Protein AF-A0A917TTZ6-F1 (afdb_monomer_lite)

Structure (mmCIF, N/CA/C/O backbone):
data_AF-A0A917TTZ6-F1
#
_entry.id   AF-A0A917TTZ6-F1
#
loop_
_atom_site.group_PDB
_atom_site.id
_atom_site.type_symbol
_atom_site.label_atom_id
_atom_site.label_alt_id
_atom_site.label_comp_id
_atom_site.label_asym_id
_atom_site.label_entity_id
_atom_site.label_seq_id
_atom_site.pdbx_PDB_ins_code
_atom_site.Cartn_x
_atom_site.Cartn_y
_atom_site.Cartn_z
_atom_site.occupancy
_atom_site.B_iso_or_equiv
_atom_site.auth_seq_id
_atom_site.auth_comp_id
_atom_site.auth_asym_id
_atom_site.auth_atom_id
_atom_site.pdbx_PDB_model_num
ATOM 1 N N . MET A 1 1 ? -40.063 42.231 64.454 1.00 47.00 1 MET A N 1
ATOM 2 C CA . MET A 1 1 ? -40.086 41.269 63.327 1.00 47.00 1 MET A CA 1
ATOM 3 C C . MET A 1 1 ? -38.707 40.624 63.231 1.00 47.00 1 MET A C 1
ATOM 5 O O . MET A 1 1 ? -37.730 41.353 63.166 1.00 47.00 1 MET A O 1
ATOM 9 N N . LYS A 1 2 ? -38.600 39.293 63.328 1.00 44.53 2 LYS A N 1
ATOM 10 C CA . LYS A 1 2 ? -37.327 38.551 63.196 1.00 44.53 2 LYS A CA 1
ATOM 11 C C . LYS A 1 2 ? -37.137 38.140 61.727 1.00 44.53 2 LYS A C 1
ATOM 13 O O . LYS A 1 2 ? -38.103 37.624 61.169 1.00 44.53 2 LYS A O 1
ATOM 18 N N . PRO A 1 3 ? -35.955 38.299 61.102 1.00 45.75 3 PRO A N 1
ATOM 19 C CA . PRO A 1 3 ? -35.734 37.771 59.762 1.00 45.75 3 PRO A CA 1
ATOM 20 C C . PRO A 1 3 ? -35.404 36.271 59.825 1.00 45.75 3 PRO A C 1
ATOM 22 O O . PRO A 1 3 ? -34.616 35.822 60.662 1.00 45.75 3 PRO A O 1
ATOM 25 N N . ALA A 1 4 ? -36.035 35.493 58.947 1.00 53.25 4 ALA A N 1
ATOM 26 C CA . ALA A 1 4 ? -35.798 34.064 58.795 1.00 53.25 4 ALA A CA 1
ATOM 27 C C . ALA A 1 4 ? -34.455 33.812 58.085 1.00 53.25 4 ALA A C 1
ATOM 29 O O . ALA A 1 4 ? -34.168 34.408 57.048 1.00 53.25 4 ALA A O 1
ATOM 30 N N . LYS A 1 5 ? -33.630 32.919 58.647 1.00 54.97 5 LYS A N 1
ATOM 31 C CA . LYS A 1 5 ? -32.383 32.440 58.031 1.00 54.97 5 LYS A CA 1
ATOM 32 C C . LYS A 1 5 ? -32.701 31.632 56.769 1.00 54.97 5 LYS A C 1
ATOM 34 O O . LYS A 1 5 ? -33.424 30.642 56.844 1.00 54.97 5 LYS A O 1
ATOM 39 N N . ALA A 1 6 ? -32.114 32.024 55.640 1.00 59.91 6 ALA A N 1
ATOM 40 C CA . ALA A 1 6 ? -32.139 31.248 54.406 1.00 59.91 6 ALA A CA 1
ATOM 41 C C . ALA A 1 6 ? -31.371 29.924 54.580 1.00 59.91 6 ALA A C 1
ATOM 43 O O . ALA A 1 6 ? -30.256 29.905 55.106 1.00 59.91 6 ALA A O 1
ATOM 44 N N . ALA A 1 7 ? -31.981 28.820 54.149 1.00 59.75 7 ALA A N 1
ATOM 45 C CA . ALA A 1 7 ? -31.368 27.496 54.156 1.00 59.75 7 ALA A CA 1
ATOM 46 C C . ALA A 1 7 ? -30.328 27.358 53.020 1.00 59.75 7 ALA A C 1
ATOM 48 O O . ALA A 1 7 ? -30.521 27.931 51.945 1.00 59.75 7 ALA A O 1
ATOM 49 N N . PRO A 1 8 ? -29.234 26.599 53.221 1.00 52.72 8 PRO A N 1
ATOM 50 C CA . PRO A 1 8 ? -28.174 26.466 52.228 1.00 52.72 8 PRO A CA 1
ATOM 51 C C . PRO A 1 8 ? -28.626 25.615 51.032 1.00 52.72 8 PRO A C 1
ATOM 53 O O . PRO A 1 8 ? -29.156 24.514 51.193 1.00 52.72 8 PRO A O 1
ATOM 56 N N . ALA A 1 9 ? -28.380 26.116 49.819 1.00 64.88 9 ALA A N 1
ATOM 57 C CA . ALA A 1 9 ? -28.629 25.387 48.581 1.00 64.88 9 ALA A CA 1
ATOM 58 C C . ALA A 1 9 ? -27.736 24.135 48.502 1.00 64.88 9 ALA A C 1
ATOM 60 O O . ALA A 1 9 ? -26.510 24.214 48.627 1.00 64.88 9 ALA A O 1
ATOM 61 N N . LYS A 1 10 ? -28.353 22.967 48.285 1.00 61.22 10 LYS A N 1
ATOM 62 C CA . LYS A 1 10 ? -27.645 21.697 48.078 1.00 61.22 10 LYS A CA 1
ATOM 63 C C . LYS A 1 10 ? -26.856 21.766 46.765 1.00 61.22 10 LYS A C 1
ATOM 65 O O . LYS A 1 10 ? -27.445 21.939 45.702 1.00 61.22 10 LYS A O 1
ATOM 70 N N . LYS A 1 11 ? -25.529 21.615 46.835 1.00 62.31 11 LYS A N 1
ATOM 71 C CA . LYS A 1 11 ? -24.672 21.467 45.649 1.00 62.31 11 LYS A CA 1
ATOM 72 C C . LYS A 1 11 ? -25.002 20.144 44.955 1.00 62.31 11 LYS A C 1
ATOM 74 O O . LYS A 1 11 ? -24.958 19.091 45.588 1.00 62.31 11 LYS A O 1
ATOM 79 N N . ALA A 1 12 ? -25.344 20.214 43.671 1.00 66.06 12 ALA A N 1
ATOM 80 C CA . ALA A 1 12 ? -25.571 19.037 42.844 1.00 66.06 12 ALA A CA 1
ATOM 81 C C . ALA A 1 12 ? -24.275 18.219 42.713 1.00 66.06 12 ALA A C 1
ATOM 83 O O . ALA A 1 12 ? -23.190 18.785 42.557 1.00 66.06 12 ALA A O 1
ATOM 84 N N . ALA A 1 13 ? -24.393 16.893 42.792 1.00 66.75 13 ALA A N 1
ATOM 85 C CA . ALA A 1 13 ? -23.265 15.986 42.628 1.00 66.75 13 ALA A CA 1
ATOM 86 C C . ALA A 1 13 ? -22.717 16.050 41.183 1.00 66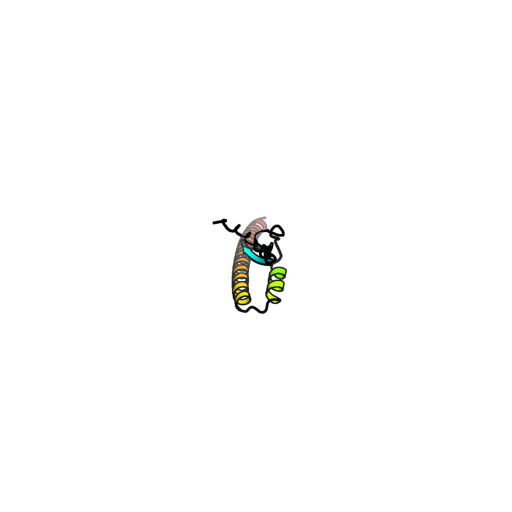.75 13 ALA A C 1
ATOM 88 O O . ALA A 1 13 ? -23.508 16.168 40.241 1.00 66.75 13 ALA A O 1
ATOM 89 N N . PRO A 1 14 ? -21.388 15.966 40.979 1.00 64.25 14 PRO A N 1
ATOM 90 C CA . PRO A 1 14 ? -20.810 15.979 39.642 1.00 64.25 14 PRO A CA 1
ATOM 91 C C . PRO A 1 14 ? -21.249 14.744 38.846 1.00 64.25 14 PRO A C 1
ATOM 93 O O . PRO A 1 14 ? -21.120 13.611 39.308 1.00 64.25 14 PRO A O 1
ATOM 96 N N . LYS A 1 15 ? -21.760 14.968 37.631 1.00 70.62 15 LYS A N 1
ATOM 97 C CA . LYS A 1 15 ? -22.138 13.909 36.688 1.00 70.62 15 LYS A CA 1
ATOM 98 C C . LYS A 1 15 ? -20.874 13.150 36.263 1.00 70.62 15 LYS A C 1
ATOM 100 O O . LYS A 1 15 ? -19.928 13.770 35.777 1.00 70.62 15 LYS A O 1
ATOM 105 N N . ALA A 1 16 ? -20.846 11.833 36.462 1.00 70.31 16 ALA A N 1
ATOM 106 C CA . ALA A 1 16 ? -19.713 10.998 36.068 1.00 70.31 16 ALA A CA 1
ATOM 107 C C . ALA A 1 16 ? -19.466 11.114 34.551 1.00 70.31 16 ALA A C 1
ATOM 109 O O . ALA A 1 16 ? -20.397 10.972 33.755 1.00 70.31 16 ALA A O 1
ATOM 110 N N . LYS A 1 17 ? -18.222 11.408 34.147 1.00 74.81 17 LYS A N 1
ATOM 111 C CA . LYS A 1 17 ? -17.821 11.412 32.731 1.00 74.81 17 LYS A CA 1
ATOM 112 C C . LYS A 1 17 ? -17.850 9.977 32.201 1.00 74.81 17 LYS A C 1
ATOM 114 O O . LYS A 1 17 ? -17.313 9.081 32.847 1.00 74.81 17 LYS A O 1
ATOM 119 N N . ALA A 1 18 ? -18.459 9.782 31.033 1.00 75.06 18 ALA A N 1
ATOM 120 C CA . ALA A 1 18 ? -18.417 8.506 30.326 1.00 75.06 18 ALA A CA 1
ATOM 121 C C . ALA A 1 18 ? -16.958 8.108 30.017 1.00 75.06 18 ALA A C 1
ATOM 123 O O . ALA A 1 18 ? -16.122 8.999 29.817 1.00 75.06 18 ALA A O 1
ATOM 124 N N . PRO A 1 19 ? -16.640 6.800 29.979 1.00 77.62 19 PRO A N 1
ATOM 125 C CA . PRO A 1 19 ? -15.321 6.342 29.565 1.00 77.62 19 PRO A CA 1
ATOM 126 C C . PRO A 1 19 ? -15.023 6.819 28.140 1.00 77.62 19 PRO A C 1
ATOM 128 O O . PRO A 1 19 ? -15.910 6.887 27.289 1.00 77.62 19 PRO A O 1
ATOM 131 N N . ALA A 1 20 ? -13.766 7.179 27.891 1.00 85.81 20 ALA A N 1
ATOM 132 C CA . ALA A 1 20 ? -13.331 7.626 26.576 1.00 85.81 20 ALA A CA 1
ATOM 133 C C . ALA A 1 20 ? -13.427 6.473 25.559 1.00 85.81 20 ALA A C 1
ATOM 135 O O . ALA A 1 20 ? -12.958 5.365 25.830 1.00 85.81 20 ALA A O 1
ATOM 136 N N . GLY A 1 21 ? -14.041 6.742 24.403 1.00 93.19 21 GLY A N 1
ATOM 137 C CA . GLY A 1 21 ? -14.209 5.764 23.325 1.00 93.19 21 GLY A CA 1
ATOM 138 C C . GLY A 1 21 ? -12.880 5.373 22.679 1.00 93.19 21 GLY A C 1
ATOM 139 O O . GLY A 1 21 ? -11.961 6.190 22.626 1.00 93.19 21 GLY A O 1
ATOM 140 N N . LEU A 1 22 ? -12.790 4.128 22.208 1.00 94.88 22 LEU A N 1
ATOM 141 C CA . LEU A 1 22 ? -11.665 3.615 21.426 1.00 94.88 22 LEU A CA 1
ATOM 142 C C . LEU A 1 22 ? -11.929 3.861 19.937 1.00 94.88 22 LEU A C 1
ATOM 144 O O . LEU A 1 22 ? -12.963 3.439 19.425 1.00 94.88 22 LEU A O 1
ATOM 148 N N . THR A 1 23 ? -10.971 4.477 19.253 1.00 94.56 23 THR A N 1
ATOM 149 C CA . THR A 1 23 ? -10.941 4.597 17.794 1.00 94.56 23 THR A CA 1
ATOM 150 C C . THR A 1 23 ? -9.720 3.855 17.276 1.00 94.56 23 THR A C 1
ATOM 152 O O . THR A 1 23 ? -8.607 4.091 17.746 1.00 94.56 23 THR A O 1
ATOM 155 N N . VAL A 1 24 ? -9.925 2.969 16.304 1.00 94.88 24 VAL A N 1
ATOM 156 C CA . VAL A 1 24 ? -8.851 2.314 15.551 1.00 94.88 24 VAL A CA 1
ATOM 157 C C . VAL A 1 24 ? -8.943 2.799 14.111 1.00 94.88 24 VAL A C 1
ATOM 159 O O . VAL A 1 24 ? -10.010 2.729 13.506 1.00 94.88 24 VAL A O 1
ATOM 162 N N . THR A 1 25 ? -7.837 3.307 13.580 1.00 94.56 25 THR A N 1
ATOM 163 C CA . THR A 1 25 ? -7.742 3.843 12.222 1.00 94.56 25 THR A CA 1
ATOM 164 C C . THR A 1 25 ? -6.809 2.959 11.413 1.00 94.56 25 THR A C 1
ATOM 166 O O . THR A 1 25 ? -5.637 2.827 11.763 1.00 94.56 25 THR A O 1
ATOM 169 N N . LEU A 1 26 ? -7.331 2.381 10.333 1.00 95.31 26 LEU A N 1
ATOM 170 C CA . LEU A 1 26 ? -6.540 1.783 9.265 1.00 95.31 26 LEU A CA 1
ATOM 171 C C . LEU A 1 26 ? -6.429 2.819 8.145 1.00 95.31 26 LEU A C 1
ATOM 173 O O . LEU A 1 26 ? -7.450 3.295 7.654 1.00 95.31 26 LEU A O 1
ATOM 177 N N . ALA A 1 27 ? -5.209 3.191 7.778 1.00 95.00 27 ALA A N 1
ATOM 178 C CA . ALA A 1 27 ? -4.950 4.173 6.734 1.00 95.00 27 ALA A CA 1
ATOM 179 C C . ALA A 1 27 ? -4.032 3.586 5.662 1.00 95.00 27 ALA A C 1
ATOM 181 O O . ALA A 1 27 ? -3.131 2.807 5.975 1.00 95.00 27 ALA A O 1
ATOM 182 N N . TYR A 1 28 ? -4.259 3.997 4.417 1.00 94.81 28 TYR A N 1
ATOM 183 C CA . TYR A 1 28 ? -3.366 3.757 3.292 1.00 94.81 28 TYR A CA 1
ATOM 184 C C . TYR A 1 28 ? -2.879 5.103 2.760 1.00 94.81 28 TYR A C 1
ATOM 186 O O . TYR A 1 28 ? -3.699 5.956 2.416 1.00 94.81 28 TYR A O 1
ATOM 194 N N . ALA A 1 29 ? -1.567 5.309 2.751 1.00 93.38 29 ALA A N 1
ATOM 195 C CA . ALA A 1 29 ? -0.930 6.523 2.252 1.00 93.38 29 ALA A CA 1
ATOM 196 C C . ALA A 1 29 ? 0.491 6.197 1.793 1.00 93.38 29 ALA A C 1
ATOM 198 O O . ALA A 1 29 ? 1.143 5.348 2.395 1.00 93.38 29 ALA A O 1
ATOM 199 N N . ASP A 1 30 ? 0.960 6.862 0.735 1.00 89.50 30 ASP A N 1
ATOM 200 C CA . ASP A 1 30 ? 2.333 6.725 0.224 1.00 89.50 30 ASP A CA 1
ATOM 201 C C . ASP A 1 30 ? 2.755 5.264 -0.046 1.00 89.50 30 ASP A C 1
ATOM 203 O O . ASP A 1 30 ? 3.899 4.874 0.168 1.00 89.50 30 ASP A O 1
ATOM 207 N N . GLY A 1 31 ? 1.810 4.427 -0.489 1.00 90.56 31 GLY A N 1
ATOM 208 C CA . GLY A 1 31 ? 2.047 3.002 -0.743 1.00 90.56 31 GLY A CA 1
ATOM 209 C C . GLY A 1 31 ? 2.052 2.113 0.508 1.00 90.56 31 GLY A C 1
ATOM 210 O O . GLY A 1 31 ? 2.145 0.889 0.389 1.00 90.56 31 GLY A O 1
ATOM 211 N N . GLU A 1 32 ? 1.904 2.688 1.701 1.00 94.19 32 GLU A N 1
ATOM 212 C CA . GLU A 1 32 ? 2.004 1.989 2.978 1.00 94.19 32 GLU A CA 1
ATOM 213 C C . GLU A 1 32 ? 0.661 1.894 3.706 1.00 94.19 32 GLU A C 1
ATOM 215 O O . GLU A 1 32 ? -0.157 2.815 3.722 1.00 94.19 32 GLU A O 1
ATOM 220 N N . TRP A 1 33 ? 0.454 0.758 4.375 1.00 96.62 33 TRP A N 1
ATOM 221 C CA . TRP A 1 33 ? -0.665 0.563 5.289 1.00 96.62 33 TRP A CA 1
ATOM 222 C C . TRP A 1 33 ? -0.223 0.847 6.717 1.00 96.62 33 TRP A C 1
ATOM 224 O O . TRP A 1 33 ? 0.778 0.301 7.179 1.00 96.62 33 TRP A O 1
ATOM 234 N N . THR A 1 34 ? -0.998 1.646 7.445 1.00 97.25 34 THR A N 1
ATOM 235 C CA . THR A 1 34 ? -0.725 1.964 8.849 1.00 97.25 34 THR A CA 1
ATOM 236 C C . THR A 1 34 ? -1.937 1.730 9.737 1.00 97.25 34 THR A C 1
ATOM 238 O O . THR A 1 34 ? -3.080 1.961 9.342 1.00 97.25 34 THR A O 1
ATOM 241 N N . VAL A 1 35 ? -1.679 1.284 10.967 1.00 97.25 35 VAL A N 1
ATOM 242 C CA . VAL A 1 35 ? -2.690 1.142 12.019 1.00 97.25 35 VAL A CA 1
ATOM 243 C C . VAL A 1 35 ? -2.368 2.090 13.157 1.00 97.25 35 VAL A C 1
ATOM 245 O O . VAL A 1 35 ? -1.267 2.071 13.709 1.00 97.25 35 VAL A O 1
ATOM 248 N N . ALA A 1 36 ? -3.351 2.892 13.545 1.00 96.69 36 ALA A N 1
ATOM 249 C CA . ALA A 1 36 ? -3.290 3.750 14.716 1.00 96.69 36 ALA A CA 1
ATOM 250 C C . ALA A 1 36 ? -4.469 3.460 15.649 1.00 96.69 36 ALA A C 1
ATOM 252 O O . ALA A 1 36 ? -5.545 3.060 15.210 1.00 96.69 36 ALA A O 1
ATOM 253 N N . ALA A 1 37 ? -4.276 3.693 16.945 1.00 96.56 37 ALA A N 1
ATOM 254 C CA . ALA A 1 37 ? -5.342 3.583 17.931 1.00 96.56 37 ALA A CA 1
ATOM 255 C C . ALA A 1 37 ? -5.312 4.773 18.893 1.00 96.56 37 ALA A C 1
ATOM 257 O O . ALA A 1 37 ? -4.246 5.192 19.356 1.00 96.56 37 ALA A O 1
ATOM 258 N N . SER A 1 38 ? -6.484 5.304 19.222 1.00 95.88 38 SER A N 1
ATOM 259 C CA . SER A 1 38 ? -6.663 6.380 20.194 1.00 95.88 38 SER A CA 1
ATOM 260 C C . SER A 1 38 ? -7.811 6.074 21.152 1.00 95.88 38 SER A C 1
ATOM 262 O O . SER A 1 38 ? -8.779 5.405 20.805 1.00 95.88 38 SER A O 1
ATOM 264 N N . GLN A 1 39 ? -7.694 6.562 22.386 1.00 95.31 39 GLN A N 1
ATOM 265 C CA . GLN A 1 39 ? -8.757 6.531 23.380 1.00 95.31 39 GLN A CA 1
ATOM 266 C C . GLN A 1 39 ? -9.142 7.969 23.742 1.00 95.31 39 GLN A C 1
ATOM 268 O O . GLN A 1 39 ? -8.390 8.694 24.401 1.00 95.31 39 GLN A O 1
ATOM 273 N N . GLY A 1 40 ? -10.308 8.411 23.271 1.00 91.31 40 GLY A N 1
ATOM 274 C CA . GLY A 1 40 ? -10.678 9.825 23.262 1.00 91.31 40 GLY A CA 1
ATOM 275 C C . GLY A 1 40 ? -9.686 10.641 22.429 1.00 91.31 40 GLY A C 1
ATOM 276 O O . GLY A 1 40 ? -9.424 10.324 21.276 1.00 91.31 40 GLY A O 1
ATOM 277 N N . THR A 1 41 ? -9.101 11.685 23.016 1.00 89.38 41 THR A N 1
ATOM 278 C CA . THR A 1 41 ? -8.086 12.523 22.349 1.00 89.38 41 THR A CA 1
ATOM 279 C C . THR A 1 41 ? -6.657 11.996 22.502 1.00 89.38 41 THR A C 1
ATOM 281 O O . THR A 1 41 ? -5.726 12.585 21.956 1.00 89.38 41 THR A O 1
ATOM 284 N N . LYS A 1 42 ? -6.449 10.908 23.257 1.00 92.62 42 LYS A N 1
ATOM 285 C CA . LYS A 1 42 ? -5.117 10.373 23.552 1.00 92.62 42 LYS A CA 1
ATOM 286 C C . LYS A 1 42 ? -4.766 9.243 22.588 1.00 92.62 42 LYS A C 1
ATOM 288 O O . LYS A 1 42 ? -5.429 8.211 22.589 1.00 92.62 42 LYS A O 1
ATOM 293 N N . ALA A 1 43 ? -3.690 9.400 21.820 1.00 93.94 43 ALA A N 1
ATOM 294 C CA . ALA A 1 43 ? -3.109 8.291 21.065 1.00 93.94 43 ALA A CA 1
ATOM 295 C C . ALA A 1 43 ? -2.584 7.209 22.026 1.00 93.94 43 ALA A C 1
ATOM 297 O O . ALA A 1 43 ? -1.923 7.520 23.020 1.00 93.94 43 ALA A O 1
ATOM 298 N N . LEU A 1 44 ? -2.896 5.945 21.741 1.00 93.00 44 LEU A N 1
ATOM 299 C CA . LEU A 1 44 ? -2.456 4.800 22.544 1.00 93.00 44 LEU A CA 1
ATOM 300 C C . LEU A 1 44 ? -1.052 4.332 22.151 1.00 93.00 44 LEU A C 1
ATOM 302 O O . LEU A 1 44 ? -0.298 3.875 23.005 1.00 93.00 44 LEU A O 1
ATOM 306 N N . ALA A 1 45 ? -0.696 4.482 20.877 1.00 92.44 45 ALA A N 1
ATOM 307 C CA . ALA A 1 45 ? 0.612 4.149 20.332 1.00 92.44 45 ALA A CA 1
ATOM 308 C C . ALA A 1 45 ? 0.931 5.043 19.127 1.00 92.44 45 ALA A C 1
ATOM 310 O O . ALA A 1 45 ? 0.053 5.728 18.594 1.00 92.44 45 ALA A O 1
ATOM 311 N N . LYS A 1 46 ? 2.196 5.025 18.691 1.00 93.62 46 LYS A N 1
ATOM 312 C CA . LYS A 1 46 ? 2.562 5.565 17.377 1.00 93.62 46 LYS A CA 1
ATOM 313 C C . LYS A 1 46 ? 1.919 4.701 16.281 1.00 93.62 46 LYS A C 1
ATOM 315 O O . LYS A 1 46 ? 1.826 3.490 16.492 1.00 93.62 46 LYS A O 1
ATOM 320 N N . PRO A 1 47 ? 1.508 5.287 15.140 1.00 95.31 47 PRO A N 1
ATOM 321 C CA . PRO A 1 47 ? 1.044 4.510 13.998 1.00 95.31 47 PRO A CA 1
ATOM 322 C C . PRO A 1 47 ? 2.072 3.446 13.606 1.00 95.31 47 PRO A C 1
ATOM 324 O O . PRO A 1 47 ? 3.272 3.729 13.567 1.00 95.31 47 PRO A O 1
ATOM 327 N N . TYR A 1 48 ? 1.601 2.229 13.361 1.00 96.50 48 TYR A N 1
ATOM 328 C CA . TYR A 1 48 ? 2.440 1.089 13.012 1.00 96.50 48 TYR A CA 1
ATOM 329 C C . TYR A 1 48 ? 2.225 0.713 11.551 1.00 96.50 48 TYR A C 1
ATOM 331 O O . TYR A 1 48 ? 1.083 0.512 11.139 1.00 96.50 48 TYR A O 1
ATOM 339 N N . VAL A 1 49 ? 3.315 0.626 10.786 1.00 97.38 49 VAL A N 1
ATOM 340 C CA . VAL A 1 49 ? 3.285 0.169 9.393 1.00 97.38 49 VAL A CA 1
ATOM 341 C C . VAL A 1 49 ? 3.069 -1.339 9.375 1.00 97.38 49 VAL A C 1
ATOM 343 O O . VAL A 1 49 ? 3.783 -2.084 10.047 1.00 97.38 49 VAL A O 1
ATOM 346 N N . ILE A 1 50 ? 2.095 -1.789 8.594 1.00 96.69 50 ILE A N 1
ATOM 347 C CA . ILE A 1 50 ? 1.748 -3.200 8.436 1.00 96.69 50 ILE A CA 1
ATOM 348 C C . ILE A 1 50 ? 1.819 -3.620 6.973 1.00 96.69 50 ILE A C 1
ATOM 350 O O . ILE A 1 50 ? 1.793 -2.806 6.051 1.00 96.69 50 ILE A O 1
ATOM 354 N N . LYS A 1 51 ? 1.881 -4.932 6.748 1.00 95.44 51 LYS A N 1
ATOM 355 C CA . LYS A 1 51 ? 1.853 -5.489 5.393 1.00 95.44 51 LYS A CA 1
ATOM 356 C C . LYS A 1 51 ? 0.448 -5.378 4.803 1.00 95.44 51 LYS A C 1
ATOM 358 O O . LYS A 1 51 ? -0.535 -5.607 5.505 1.00 95.44 51 LYS A O 1
ATOM 363 N N . ALA A 1 52 ? 0.354 -5.174 3.488 1.00 92.94 52 ALA A N 1
ATOM 364 C CA . ALA A 1 52 ? -0.927 -5.147 2.775 1.00 92.94 52 ALA A CA 1
ATOM 365 C C . ALA A 1 52 ? -1.782 -6.396 3.062 1.00 92.94 52 ALA A C 1
ATOM 367 O O . ALA A 1 52 ? -2.951 -6.285 3.409 1.00 92.94 52 ALA A O 1
ATOM 368 N N . GLY A 1 53 ? -1.186 -7.593 3.040 1.00 94.12 53 GLY A N 1
ATOM 369 C CA . GLY A 1 53 ? -1.914 -8.829 3.353 1.00 94.12 53 GLY A CA 1
ATOM 370 C C . GLY A 1 53 ? -2.463 -8.906 4.785 1.00 94.12 53 GLY A C 1
ATOM 371 O O . GLY A 1 53 ? -3.401 -9.654 5.033 1.00 94.12 53 GLY A O 1
ATOM 372 N N . GLU A 1 54 ? -1.900 -8.158 5.733 1.00 95.25 54 GLU A N 1
ATOM 373 C CA . GLU A 1 54 ? -2.427 -8.042 7.097 1.00 95.25 54 GLU A CA 1
ATOM 374 C C . GLU A 1 54 ? -3.577 -7.031 7.159 1.00 95.25 54 GLU A C 1
ATOM 376 O O . GLU A 1 54 ? -4.623 -7.335 7.732 1.00 95.25 54 GLU A O 1
ATOM 381 N N . ALA A 1 55 ? -3.432 -5.887 6.483 1.00 94.69 55 ALA A N 1
ATOM 382 C CA . ALA A 1 55 ? -4.489 -4.887 6.343 1.00 94.69 55 ALA A CA 1
ATOM 383 C C . ALA A 1 55 ? -5.761 -5.495 5.735 1.00 94.69 55 ALA A C 1
ATOM 385 O O . ALA A 1 55 ? -6.844 -5.379 6.307 1.00 94.69 55 ALA A O 1
ATOM 386 N N . LEU A 1 56 ? -5.614 -6.236 4.633 1.00 93.31 56 LEU A N 1
ATOM 387 C CA . LEU A 1 56 ? -6.732 -6.878 3.939 1.00 93.31 56 LEU A CA 1
ATOM 388 C C . LEU A 1 56 ? -7.412 -7.961 4.781 1.00 93.31 56 LEU A C 1
ATOM 390 O O . LEU A 1 56 ? -8.629 -8.103 4.725 1.00 93.31 56 LEU A O 1
ATOM 394 N N . LYS A 1 57 ? -6.662 -8.692 5.615 1.00 94.50 57 LYS A N 1
ATOM 395 C CA . LYS A 1 57 ? -7.261 -9.640 6.568 1.00 94.50 57 LYS A CA 1
ATOM 396 C C . LYS A 1 57 ? -8.105 -8.925 7.618 1.00 94.50 57 LYS A C 1
ATOM 398 O O . LYS A 1 57 ? -9.176 -9.417 7.947 1.00 94.50 57 LYS A O 1
ATOM 403 N N . MET A 1 58 ? -7.645 -7.783 8.135 1.00 92.94 58 MET A N 1
ATOM 404 C CA . MET A 1 58 ? -8.423 -7.001 9.102 1.00 92.94 58 MET A CA 1
ATOM 405 C C . MET A 1 58 ? -9.717 -6.466 8.499 1.00 92.94 58 MET A C 1
ATOM 407 O O . MET A 1 58 ? -10.763 -6.596 9.125 1.00 92.94 58 MET A O 1
ATOM 411 N N . VAL A 1 59 ? -9.655 -5.932 7.278 1.00 92.88 59 VAL A N 1
ATOM 412 C CA . VAL A 1 59 ? -10.840 -5.503 6.521 1.00 92.88 59 VAL A CA 1
ATOM 413 C C . VAL A 1 59 ? -11.783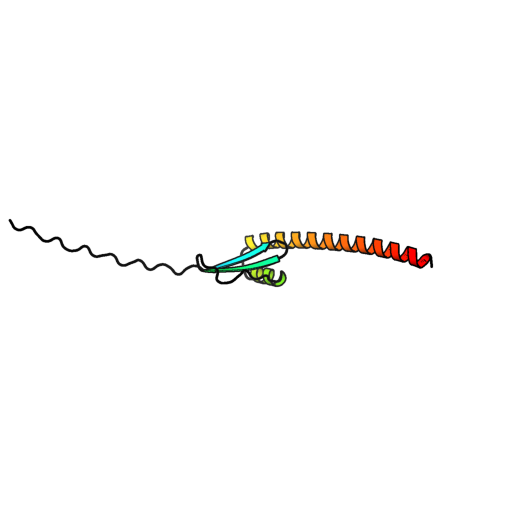 -6.683 6.276 1.00 92.88 59 VAL A C 1
ATOM 415 O O . VAL A 1 59 ? -12.980 -6.567 6.504 1.00 92.88 59 VAL A O 1
ATOM 418 N N . GLY A 1 60 ? -11.237 -7.844 5.904 1.00 92.19 60 GLY A N 1
ATOM 419 C CA . GLY A 1 60 ? -11.983 -9.083 5.676 1.00 92.19 60 GLY A CA 1
ATOM 420 C C . GLY A 1 60 ? -12.768 -9.600 6.884 1.00 92.19 60 GLY A C 1
ATOM 421 O O . GLY A 1 60 ? -13.732 -10.335 6.706 1.00 92.19 60 GLY A O 1
ATOM 422 N N . MET A 1 61 ? -12.381 -9.224 8.106 1.00 93.25 61 MET A N 1
ATOM 423 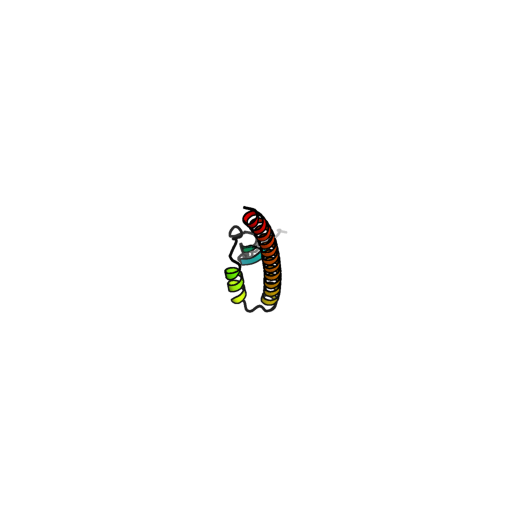C CA . MET A 1 61 ? -13.124 -9.568 9.325 1.00 93.25 61 MET A CA 1
ATOM 424 C C . MET A 1 61 ? -14.319 -8.638 9.589 1.00 93.25 61 MET A C 1
ATOM 426 O O . MET A 1 61 ? -15.107 -8.911 10.493 1.00 93.25 61 MET A O 1
ATOM 430 N N . LEU A 1 62 ? -14.434 -7.522 8.862 1.00 90.81 62 LEU A N 1
ATOM 431 C CA . LEU A 1 62 ? -15.500 -6.538 9.024 1.00 90.81 62 LEU A CA 1
ATOM 432 C C . LEU A 1 62 ? -16.567 -6.745 7.948 1.00 90.81 62 LEU A C 1
ATOM 434 O O . LEU A 1 62 ? -16.290 -6.588 6.765 1.00 90.81 62 LEU A O 1
ATOM 438 N N . ASP A 1 63 ? -17.816 -6.987 8.335 1.00 88.31 63 ASP A N 1
ATOM 439 C CA . ASP A 1 63 ? -18.935 -7.100 7.387 1.00 88.31 63 ASP A CA 1
ATOM 440 C C . ASP A 1 63 ? -19.538 -5.721 7.060 1.00 88.31 63 ASP A C 1
ATOM 442 O O . ASP A 1 63 ? -20.696 -5.430 7.366 1.00 88.31 63 ASP A O 1
ATOM 446 N N . VAL A 1 64 ? -18.732 -4.827 6.473 1.00 92.38 64 VAL A N 1
ATOM 447 C CA . VAL A 1 64 ? -19.154 -3.462 6.107 1.00 92.38 64 VAL A CA 1
ATOM 448 C C . VAL A 1 64 ? -18.934 -3.225 4.608 1.00 92.38 64 VAL A C 1
ATOM 450 O O . VAL A 1 64 ? -17.812 -2.902 4.216 1.00 92.38 64 VAL A O 1
ATOM 453 N N . PRO A 1 65 ? -19.978 -3.334 3.759 1.00 90.44 65 PRO A N 1
ATOM 454 C CA . PRO A 1 65 ? -19.838 -3.287 2.299 1.00 90.44 65 PRO A CA 1
ATOM 455 C C . PRO A 1 65 ? -19.067 -2.072 1.769 1.00 90.44 65 PRO A C 1
ATOM 457 O O . PRO A 1 65 ? -18.123 -2.233 1.005 1.00 90.44 65 PRO A O 1
ATOM 460 N N . GLY A 1 66 ? -19.376 -0.866 2.260 1.00 92.25 66 GLY A N 1
ATOM 461 C CA . GLY A 1 66 ? -18.695 0.352 1.803 1.00 92.25 66 GLY A CA 1
ATOM 462 C C . GLY A 1 66 ? -17.201 0.417 2.153 1.00 92.25 66 GLY A C 1
ATOM 463 O O . GLY A 1 66 ? -16.456 1.144 1.507 1.00 92.25 66 GLY A O 1
ATOM 464 N N . VAL A 1 67 ? -16.738 -0.340 3.156 1.00 91.56 67 VAL A N 1
ATOM 465 C CA . VAL A 1 67 ? -15.301 -0.447 3.463 1.00 91.56 67 VAL A CA 1
ATOM 466 C C . VAL A 1 67 ? -14.617 -1.388 2.474 1.00 91.56 67 VAL A C 1
ATOM 468 O O . VAL A 1 67 ? -13.506 -1.098 2.043 1.00 91.56 67 VAL A O 1
ATOM 471 N N . HIS A 1 68 ? -15.275 -2.484 2.086 1.00 92.69 68 HIS A N 1
ATOM 472 C CA . HIS A 1 68 ? -14.736 -3.418 1.093 1.00 92.69 68 HIS A CA 1
ATOM 473 C C . HIS A 1 68 ? -14.562 -2.761 -0.270 1.00 92.69 68 HIS A C 1
ATOM 475 O O . HIS A 1 68 ? -13.480 -2.863 -0.834 1.00 92.69 68 HIS A O 1
ATOM 481 N N . GLU A 1 69 ? -15.576 -2.035 -0.746 1.00 93.81 69 GLU A N 1
ATOM 482 C CA . GLU A 1 69 ? -15.520 -1.322 -2.031 1.00 93.81 69 GLU A CA 1
ATOM 483 C C . GLU A 1 69 ? -14.347 -0.332 -2.068 1.00 93.81 69 GLU A C 1
ATOM 485 O O . GLU A 1 69 ? -13.511 -0.379 -2.968 1.00 93.81 69 GLU A O 1
ATOM 490 N N . ALA A 1 70 ? -14.210 0.501 -1.031 1.00 93.12 70 ALA A N 1
ATOM 491 C CA . ALA A 1 70 ? -13.114 1.463 -0.942 1.00 93.12 70 ALA A CA 1
ATOM 492 C C . ALA A 1 70 ? -11.730 0.786 -0.896 1.00 93.12 70 ALA A C 1
ATOM 494 O O . ALA A 1 70 ? -10.768 1.271 -1.490 1.00 93.12 70 ALA A O 1
ATOM 495 N N . VAL A 1 71 ? -11.606 -0.339 -0.187 1.00 94.25 71 VAL A N 1
ATOM 496 C CA . VAL A 1 71 ? -10.344 -1.090 -0.101 1.00 94.25 71 VAL A CA 1
ATOM 497 C C . VAL A 1 71 ? -10.015 -1.776 -1.426 1.00 94.25 71 VAL A C 1
ATOM 499 O O . VAL A 1 71 ? -8.848 -1.810 -1.813 1.00 94.25 71 VAL A O 1
ATOM 502 N N . GLU A 1 72 ? -11.013 -2.295 -2.137 1.00 94.06 72 GLU A N 1
ATOM 503 C CA . GLU A 1 72 ? -10.833 -2.900 -3.455 1.00 94.06 72 GLU A CA 1
ATOM 504 C C . GLU A 1 72 ? -10.317 -1.877 -4.474 1.00 94.06 72 GLU A C 1
ATOM 506 O O . GLU A 1 72 ? -9.349 -2.159 -5.181 1.00 94.06 72 GLU A O 1
ATOM 511 N N . GLU A 1 73 ? -10.881 -0.666 -4.496 1.00 95.00 73 GLU A N 1
ATOM 512 C CA . GLU A 1 73 ? -10.392 0.428 -5.343 1.00 95.00 73 GLU A CA 1
ATOM 513 C C . GLU A 1 73 ? -8.920 0.758 -5.060 1.00 95.00 73 GLU A C 1
ATOM 515 O O . GLU A 1 73 ? -8.112 0.839 -5.989 1.00 95.00 73 GLU A O 1
ATOM 520 N N . ILE A 1 74 ? -8.549 0.871 -3.779 1.00 93.88 74 ILE A N 1
ATOM 521 C CA . ILE A 1 74 ? -7.163 1.118 -3.356 1.00 93.88 74 ILE A CA 1
ATOM 522 C C . ILE A 1 74 ? -6.229 0.006 -3.848 1.00 93.88 74 ILE A C 1
ATOM 524 O O . ILE A 1 74 ? -5.166 0.282 -4.404 1.00 93.88 74 ILE A O 1
ATOM 528 N N . VAL A 1 75 ? -6.610 -1.258 -3.650 1.00 94.06 75 VAL A N 1
ATOM 529 C CA . VAL A 1 75 ? -5.786 -2.409 -4.047 1.00 94.06 75 VAL A CA 1
ATOM 530 C C . VAL A 1 75 ? -5.634 -2.487 -5.562 1.00 94.06 75 VAL A C 1
ATOM 532 O O . VAL A 1 75 ? -4.542 -2.788 -6.046 1.00 94.06 75 VAL A O 1
ATOM 535 N N . ASN A 1 76 ? -6.700 -2.215 -6.313 1.00 95.44 76 ASN A N 1
ATOM 536 C CA . ASN A 1 76 ? -6.668 -2.231 -7.770 1.00 95.44 76 ASN A CA 1
ATOM 537 C C . ASN A 1 76 ? -5.767 -1.121 -8.325 1.00 95.44 76 ASN A C 1
ATOM 539 O O . ASN A 1 76 ? -4.955 -1.395 -9.208 1.00 95.44 76 ASN A O 1
ATOM 543 N N . ALA A 1 77 ? -5.845 0.092 -7.770 1.00 94.38 77 ALA A N 1
ATOM 544 C CA . ALA A 1 77 ? -4.950 1.189 -8.135 1.00 94.38 77 ALA A CA 1
ATOM 545 C C . ALA A 1 77 ? -3.482 0.844 -7.833 1.00 94.38 77 ALA A C 1
ATOM 547 O O . ALA A 1 77 ? -2.639 0.894 -8.726 1.00 94.38 77 ALA A O 1
ATOM 548 N N . ALA A 1 78 ? -3.195 0.385 -6.610 1.00 92.06 78 ALA A N 1
ATOM 549 C CA . ALA A 1 78 ? -1.845 0.006 -6.199 1.00 92.06 78 ALA A CA 1
ATOM 550 C C . ALA A 1 78 ? -1.262 -1.129 -7.062 1.00 92.06 78 ALA A C 1
ATOM 552 O O . ALA A 1 78 ? -0.074 -1.136 -7.387 1.00 92.06 78 ALA A O 1
ATOM 553 N N . ARG A 1 79 ? -2.097 -2.096 -7.463 1.00 93.81 79 ARG A N 1
ATOM 554 C CA . ARG A 1 79 ? -1.703 -3.171 -8.380 1.00 93.81 79 ARG A CA 1
ATOM 555 C C . ARG A 1 79 ? -1.360 -2.628 -9.764 1.00 93.81 79 ARG A C 1
ATOM 557 O O . ARG A 1 79 ? -0.323 -3.005 -10.299 1.00 93.81 79 ARG A O 1
ATOM 564 N N . ALA A 1 80 ? -2.203 -1.766 -10.328 1.00 95.94 80 ALA A N 1
ATOM 565 C CA . ALA A 1 80 ? -1.970 -1.190 -11.650 1.00 95.94 80 ALA A CA 1
ATOM 566 C C . ALA A 1 80 ? -0.663 -0.381 -11.695 1.00 95.94 80 ALA A C 1
ATOM 568 O O . ALA A 1 80 ? 0.107 -0.502 -12.648 1.00 95.94 80 ALA A O 1
ATOM 569 N N . GLU A 1 81 ? -0.376 0.391 -10.645 1.00 93.31 81 GLU A N 1
ATOM 570 C CA . 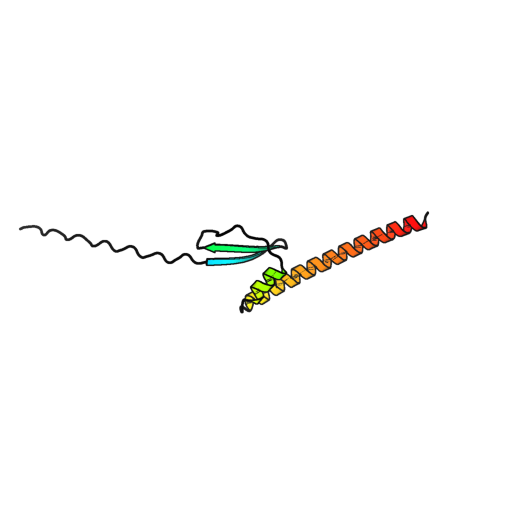GLU A 1 81 ? 0.886 1.126 -10.505 1.00 93.31 81 GLU A CA 1
ATOM 571 C C . GLU A 1 81 ? 2.095 0.185 -10.453 1.00 93.31 81 GLU A C 1
ATOM 573 O O . GLU A 1 81 ? 3.056 0.365 -11.204 1.00 93.31 81 GLU A O 1
ATOM 578 N N . ALA A 1 82 ? 2.028 -0.863 -9.626 1.00 93.88 82 ALA A N 1
ATOM 579 C CA . ALA A 1 82 ? 3.097 -1.851 -9.515 1.00 93.88 82 ALA A CA 1
ATOM 580 C C . ALA A 1 82 ? 3.328 -2.620 -10.829 1.00 93.88 82 ALA A C 1
ATOM 582 O O . ALA A 1 82 ? 4.468 -2.910 -11.192 1.00 93.88 82 ALA A O 1
ATOM 583 N N . GLU A 1 83 ? 2.261 -2.949 -11.559 1.00 97.44 83 GLU A N 1
ATOM 584 C CA . GLU A 1 83 ? 2.346 -3.613 -12.862 1.00 97.44 83 GLU A CA 1
ATOM 585 C C . GLU A 1 83 ? 2.992 -2.706 -13.918 1.00 97.44 83 GLU A C 1
ATOM 587 O O . GLU A 1 83 ? 3.880 -3.156 -14.645 1.00 97.44 83 GLU A O 1
ATOM 592 N N . ALA A 1 84 ? 2.620 -1.424 -13.960 1.00 97.50 84 ALA A N 1
ATOM 593 C CA . ALA A 1 84 ? 3.225 -0.447 -14.862 1.00 97.50 84 ALA A CA 1
ATOM 594 C C . ALA A 1 84 ? 4.718 -0.226 -14.565 1.00 97.50 84 ALA A C 1
ATOM 596 O O . ALA A 1 84 ? 5.537 -0.142 -15.482 1.00 97.50 84 ALA A O 1
ATOM 597 N N . GLU A 1 85 ? 5.092 -0.165 -13.287 1.00 96.31 85 GLU A N 1
ATOM 598 C CA . GLU A 1 85 ? 6.491 -0.081 -12.875 1.00 96.31 85 GLU A CA 1
ATOM 599 C C . GLU A 1 85 ? 7.280 -1.335 -13.258 1.00 96.31 85 GLU A C 1
ATOM 601 O O . GLU A 1 85 ? 8.377 -1.225 -13.808 1.00 96.31 85 GLU A O 1
ATOM 606 N N . ALA A 1 86 ? 6.718 -2.522 -13.024 1.00 98.19 86 ALA A N 1
ATOM 607 C CA . ALA A 1 86 ? 7.353 -3.769 -13.422 1.00 98.19 86 ALA A CA 1
ATOM 608 C C . ALA A 1 86 ? 7.597 -3.815 -14.936 1.00 98.19 86 ALA A C 1
ATOM 610 O O . ALA A 1 86 ? 8.662 -4.248 -15.369 1.00 98.19 86 ALA A O 1
ATOM 611 N N . GLU A 1 87 ? 6.642 -3.346 -15.738 1.00 98.44 87 GLU A N 1
ATOM 612 C CA . GLU A 1 87 ? 6.787 -3.317 -17.191 1.00 98.44 87 GLU A CA 1
ATOM 613 C C . GLU A 1 87 ? 7.865 -2.335 -17.654 1.00 98.44 87 GLU A C 1
ATOM 615 O O . GLU A 1 87 ? 8.704 -2.682 -18.485 1.00 98.44 87 GLU A O 1
ATOM 620 N N . ARG A 1 88 ? 7.917 -1.144 -17.048 1.00 98.31 88 ARG A N 1
ATOM 621 C CA . ARG A 1 88 ? 8.981 -0.166 -17.301 1.00 98.31 88 ARG A CA 1
ATOM 622 C C . ARG A 1 88 ? 10.362 -0.758 -17.011 1.00 98.31 88 ARG A C 1
ATOM 624 O O . ARG A 1 88 ? 11.245 -0.698 -17.859 1.00 98.31 88 ARG A O 1
ATOM 631 N N . LEU A 1 89 ? 10.526 -1.384 -15.845 1.00 98.56 89 LEU A N 1
ATOM 632 C CA . LEU A 1 89 ? 11.789 -2.004 -15.439 1.00 98.56 89 LEU A CA 1
ATOM 633 C C . LEU A 1 89 ? 12.196 -3.159 -16.365 1.00 98.56 89 LEU A C 1
ATOM 635 O O . LEU A 1 89 ? 13.380 -3.325 -16.652 1.00 98.56 89 LEU A O 1
ATOM 639 N N . ARG A 1 90 ? 11.236 -3.950 -16.861 1.00 97.81 90 ARG A N 1
ATOM 640 C CA . ARG A 1 90 ? 11.513 -5.004 -17.851 1.00 97.81 90 ARG A CA 1
ATOM 641 C C . ARG A 1 90 ? 11.979 -4.433 -19.187 1.00 97.81 90 ARG A C 1
ATOM 643 O O . ARG A 1 90 ? 12.896 -4.993 -19.778 1.00 97.81 90 ARG A O 1
ATOM 650 N N . ALA A 1 91 ? 11.380 -3.336 -19.648 1.00 98.25 91 ALA A N 1
ATOM 651 C CA . ALA A 1 91 ? 11.802 -2.669 -20.876 1.00 98.25 91 ALA A CA 1
ATOM 652 C C . ALA A 1 91 ? 13.223 -2.092 -20.748 1.00 98.25 91 ALA A C 1
ATOM 654 O O . ALA A 1 91 ? 14.057 -2.325 -21.622 1.00 98.25 91 ALA A O 1
ATOM 655 N N . GLU A 1 92 ? 13.519 -1.418 -19.632 1.00 98.38 92 GLU A N 1
ATOM 656 C CA . GLU A 1 92 ? 14.863 -0.905 -19.325 1.00 98.38 92 GLU A CA 1
ATOM 657 C C . GLU A 1 92 ? 15.904 -2.036 -19.292 1.00 98.38 92 GLU A C 1
ATOM 659 O O . GLU A 1 92 ? 16.998 -1.909 -19.845 1.00 98.38 92 GLU A O 1
ATOM 664 N N . LEU A 1 93 ? 15.554 -3.174 -18.687 1.00 98.44 93 LEU A N 1
ATOM 665 C CA . LEU A 1 93 ? 16.421 -4.347 -18.636 1.00 98.44 93 LEU A CA 1
ATOM 666 C C . LEU A 1 93 ? 16.685 -4.921 -20.034 1.00 98.44 93 LEU A C 1
ATOM 668 O O . LEU A 1 93 ? 17.837 -5.201 -20.360 1.00 98.44 93 LEU A O 1
ATOM 672 N N . ALA A 1 94 ? 15.657 -5.029 -20.878 1.00 98.25 94 ALA A N 1
ATOM 673 C CA . ALA A 1 94 ? 15.799 -5.524 -22.245 1.00 98.25 94 ALA A CA 1
ATOM 674 C C . ALA A 1 94 ? 16.716 -4.6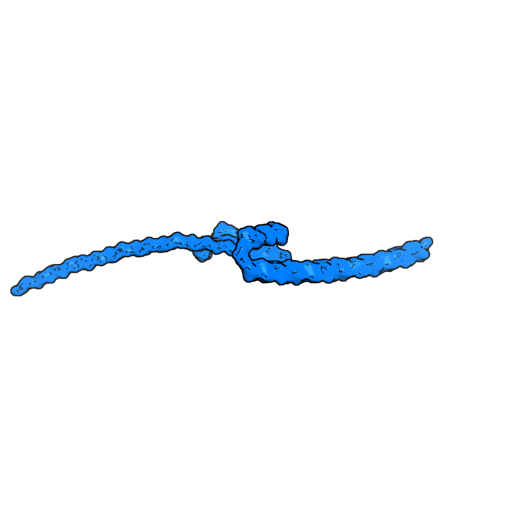34 -23.106 1.00 98.25 94 ALA A C 1
ATOM 676 O O . ALA A 1 94 ? 17.526 -5.149 -23.876 1.00 98.25 94 ALA A O 1
ATOM 677 N N . GLU A 1 95 ? 16.638 -3.308 -22.958 1.00 97.81 95 GLU A N 1
ATOM 678 C CA . GLU A 1 95 ? 17.525 -2.368 -23.658 1.00 97.81 95 GLU A CA 1
ATOM 679 C C . GLU A 1 95 ? 18.992 -2.558 -23.243 1.00 97.81 95 GLU A C 1
ATOM 681 O O . GLU A 1 95 ? 19.892 -2.627 -24.086 1.00 97.81 95 GLU A O 1
ATOM 686 N N . ILE A 1 96 ? 19.243 -2.686 -21.937 1.00 98.25 96 ILE A N 1
ATOM 687 C CA . ILE A 1 96 ? 20.592 -2.911 -21.407 1.00 98.25 96 ILE A CA 1
ATOM 688 C C . ILE A 1 96 ? 21.143 -4.252 -21.898 1.00 98.25 96 ILE A C 1
ATOM 690 O O . ILE A 1 96 ? 22.305 -4.323 -22.304 1.00 98.25 96 ILE A O 1
ATOM 694 N N . GLU A 1 97 ? 20.328 -5.305 -21.878 1.00 97.44 97 GLU A N 1
ATOM 695 C CA . GLU A 1 97 ? 20.717 -6.629 -22.363 1.00 97.44 97 GLU A CA 1
ATOM 696 C C . GLU A 1 97 ? 21.032 -6.625 -23.863 1.00 97.44 97 GLU A C 1
ATOM 698 O O . GLU A 1 97 ? 22.037 -7.217 -24.261 1.00 97.44 97 GLU A O 1
ATOM 703 N N . ALA A 1 98 ? 20.257 -5.905 -24.680 1.00 97.44 98 ALA A N 1
ATOM 704 C CA . ALA A 1 98 ? 20.541 -5.738 -26.105 1.00 97.44 98 ALA A CA 1
ATOM 705 C C . ALA A 1 98 ? 21.889 -5.038 -26.335 1.00 97.44 98 ALA A C 1
ATOM 707 O O . ALA A 1 98 ? 22.736 -5.550 -27.066 1.00 97.44 98 ALA A O 1
ATOM 708 N N . ARG A 1 99 ? 22.147 -3.929 -25.628 1.00 96.56 99 ARG A N 1
ATOM 709 C CA . ARG A 1 99 ? 23.432 -3.217 -25.710 1.00 96.56 99 ARG A CA 1
ATOM 710 C C . ARG A 1 99 ? 24.612 -4.098 -25.289 1.00 96.56 99 ARG A C 1
ATOM 712 O O . ARG A 1 99 ? 25.701 -3.991 -25.844 1.00 96.56 99 ARG A O 1
ATOM 719 N N . LEU A 1 100 ? 24.424 -4.953 -24.282 1.00 97.19 100 LEU A N 1
ATOM 720 C CA . LEU A 1 100 ? 25.457 -5.896 -23.847 1.00 97.19 100 LEU A CA 1
ATOM 721 C C . LEU A 1 100 ? 25.705 -7.005 -24.875 1.00 97.19 100 LEU A C 1
ATOM 723 O O . LEU A 1 100 ? 26.850 -7.425 -25.023 1.00 97.19 100 LEU A O 1
ATOM 727 N N . ALA A 1 101 ? 24.666 -7.484 -25.563 1.00 96.94 101 ALA A N 1
ATOM 728 C CA . ALA A 1 101 ? 24.808 -8.474 -26.627 1.00 96.94 101 ALA A CA 1
ATOM 729 C C . ALA A 1 101 ? 25.613 -7.912 -27.808 1.00 96.94 101 ALA A C 1
ATOM 731 O O . ALA A 1 101 ? 26.579 -8.541 -28.227 1.00 96.94 101 ALA A O 1
ATOM 732 N N . GLU A 1 102 ? 25.302 -6.690 -28.252 1.00 95.19 102 GLU A N 1
ATOM 733 C CA . GLU A 1 102 ? 26.042 -6.016 -29.329 1.00 95.19 102 GLU A CA 1
ATOM 734 C C . GLU A 1 102 ? 27.544 -5.913 -29.032 1.00 95.19 102 GLU A C 1
ATOM 736 O O . GLU A 1 102 ? 28.365 -6.178 -29.904 1.00 95.19 102 GLU A O 1
ATOM 741 N N . LEU A 1 103 ? 27.918 -5.576 -27.792 1.00 95.75 103 LEU A N 1
ATOM 742 C CA . LEU A 1 103 ? 29.325 -5.485 -27.392 1.00 95.75 103 LEU A CA 1
ATOM 743 C C . LEU A 1 103 ? 30.029 -6.850 -27.384 1.00 95.75 103 LEU A C 1
ATOM 745 O O . LEU A 1 103 ? 31.195 -6.930 -27.760 1.00 95.75 103 LEU A O 1
ATOM 749 N N . ARG A 1 104 ? 29.333 -7.922 -26.983 1.00 93.38 104 ARG A N 1
ATOM 750 C CA . ARG A 1 104 ? 29.886 -9.288 -26.977 1.00 93.38 104 ARG A CA 1
ATOM 751 C C . ARG A 1 104 ? 30.100 -9.841 -28.381 1.00 93.38 104 ARG A C 1
ATOM 753 O O . ARG A 1 104 ? 31.052 -10.579 -28.581 1.00 93.38 104 ARG A O 1
ATOM 760 N N . ASP A 1 105 ? 29.234 -9.493 -29.329 1.00 86.75 105 ASP A N 1
ATOM 761 C CA . ASP A 1 105 ? 29.345 -9.952 -30.719 1.00 86.75 105 ASP A CA 1
ATOM 762 C C . ASP A 1 105 ? 30.471 -9.234 -31.490 1.00 86.75 105 ASP A C 1
ATOM 764 O O . ASP A 1 105 ? 30.869 -9.674 -32.571 1.00 86.75 105 ASP A O 1
ATOM 768 N N . THR A 1 106 ? 30.984 -8.121 -30.951 1.00 79.94 106 THR A N 1
ATOM 769 C CA . THR A 1 106 ? 32.116 -7.369 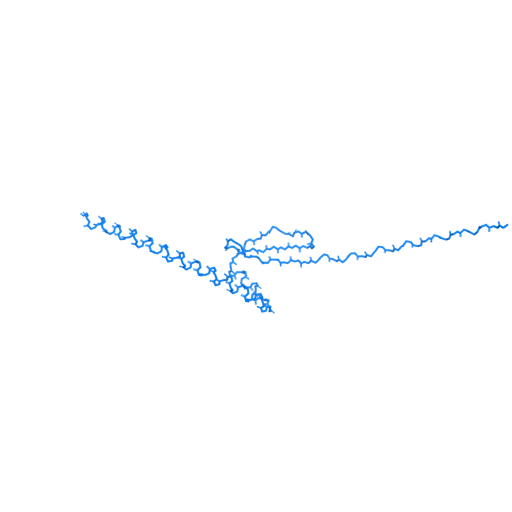-31.521 1.00 79.94 106 THR A CA 1
ATOM 770 C C . THR A 1 106 ? 33.497 -7.799 -31.014 1.00 79.94 106 THR A C 1
ATOM 772 O O . THR A 1 106 ? 34.495 -7.313 -31.551 1.00 79.94 106 THR A O 1
ATOM 775 N N . GLU A 1 107 ? 33.566 -8.682 -30.012 1.00 55.16 107 GLU A N 1
ATOM 776 C CA . GLU A 1 107 ? 34.806 -9.282 -29.480 1.00 55.16 107 GLU A CA 1
ATOM 777 C C . GLU A 1 107 ? 35.091 -10.659 -30.102 1.00 55.16 107 GLU A C 1
ATOM 779 O O . GLU A 1 107 ? 36.278 -10.919 -30.416 1.00 55.16 107 GLU A O 1
#

Secondary structure (DSSP, 8-state):
-PPPPPPPPPPPPPPPPPPPPEEEEEEEETTEEEEEEEETTEESS--EEE-HHHHHHHHHT---HHHHHHHHHHHHHHHHHHHHHHHHHHHHHHHHHHHHHHHHHT-

Foldseek 3Di:
DDDDDDDDDDDDDDDDDDFFDKDWDWDDDPNWTWIWIAGHVGTPDDIDTDDPVVSVVVLVVDPDVVSVVVNVVVVVVSVVVVVVVVVVVVVVVVVVVVVVVVVVVVD

Organism: NCBI:txid1424081

pLDDT: mean 88.23, std 13.82, range [44.53, 98.56]

Sequence (107 aa):
MKPAKAAPAKKAAPKAKAPAGLTVTLAYADGEWTVAASQGTKALAKPYVIKAGEALKMVGMLDVPGVHEAVEEIVNAARAEAEAEAERLRAELAEIEARLAELRDTE

Radius of gyration: 30.97 Å; chains: 1; bounding box: 75×51×95 Å